Protein AF-A0A1Q8A1R7-F1 (afdb_monomer_lite)

Structure (mmCIF, N/CA/C/O backbone):
data_AF-A0A1Q8A1R7-F1
#
_entry.id   AF-A0A1Q8A1R7-F1
#
loop_
_atom_site.group_PDB
_atom_site.id
_atom_site.type_symbol
_atom_site.label_atom_id
_atom_site.label_alt_id
_atom_site.label_comp_id
_atom_site.label_asym_id
_atom_site.label_entity_id
_atom_site.label_seq_id
_atom_site.pdbx_PDB_ins_code
_atom_site.Cartn_x
_atom_site.Cartn_y
_atom_site.Cartn_z
_atom_site.occupancy
_atom_site.B_iso_or_equiv
_atom_site.auth_seq_id
_atom_site.auth_comp_id
_atom_site.auth_asym_id
_atom_site.auth_atom_id
_atom_site.pdbx_PDB_model_num
ATOM 1 N N . MET A 1 1 ? 6.680 2.925 -6.009 1.00 68.75 1 MET A N 1
ATOM 2 C CA . MET A 1 1 ? 6.616 2.326 -4.690 1.00 68.75 1 MET A CA 1
ATOM 3 C C . MET A 1 1 ? 8.047 2.289 -4.280 1.00 68.75 1 MET A C 1
ATOM 5 O O . MET A 1 1 ? 8.847 1.606 -4.910 1.00 68.75 1 MET A O 1
ATOM 9 N N . LYS A 1 2 ? 8.405 3.157 -3.356 1.00 67.00 2 LYS A N 1
ATOM 10 C CA . LYS A 1 2 ? 9.753 3.235 -2.836 1.00 67.00 2 LYS A CA 1
ATOM 11 C C . LYS A 1 2 ? 9.650 2.718 -1.419 1.00 67.00 2 LYS A C 1
ATOM 13 O O . LYS A 1 2 ? 9.570 3.545 -0.522 1.00 67.00 2 LYS A O 1
ATOM 18 N N . LEU A 1 3 ? 9.668 1.386 -1.256 1.00 69.06 3 LEU A N 1
ATOM 19 C CA . LEU A 1 3 ? 9.587 0.727 0.055 1.00 69.06 3 LEU A CA 1
ATOM 20 C C . LEU A 1 3 ? 10.548 1.420 1.021 1.00 69.06 3 LEU A C 1
ATOM 22 O O . LEU A 1 3 ? 11.764 1.238 0.960 1.00 69.06 3 LEU A O 1
ATOM 26 N N . SER A 1 4 ? 9.988 2.303 1.838 1.00 72.00 4 SER A N 1
ATOM 27 C CA . SER A 1 4 ? 10.713 3.266 2.655 1.00 72.00 4 SER A CA 1
ATOM 28 C C . SER A 1 4 ? 10.043 3.363 4.008 1.00 72.00 4 SER A C 1
ATOM 30 O O . SER A 1 4 ? 8.885 2.983 4.181 1.00 72.00 4 SER A O 1
ATOM 32 N N . ALA A 1 5 ? 10.776 3.910 4.975 1.00 67.38 5 ALA A N 1
ATOM 33 C CA . ALA A 1 5 ? 10.250 4.107 6.316 1.00 67.38 5 ALA A CA 1
ATOM 34 C C . ALA A 1 5 ? 8.922 4.889 6.297 1.00 67.38 5 ALA A C 1
ATOM 36 O O . ALA A 1 5 ? 8.006 4.535 7.026 1.00 67.38 5 ALA A O 1
ATOM 37 N N . GLN A 1 6 ? 8.790 5.892 5.422 1.00 66.69 6 GLN A N 1
ATOM 38 C CA . GLN A 1 6 ? 7.584 6.716 5.308 1.00 66.69 6 GLN A CA 1
ATOM 39 C C . GLN A 1 6 ? 6.345 5.911 4.883 1.00 66.69 6 GLN A C 1
ATOM 41 O O . GLN A 1 6 ? 5.259 6.126 5.416 1.00 66.69 6 GLN A O 1
ATOM 46 N N . GLU A 1 7 ? 6.502 4.963 3.959 1.00 74.12 7 GLU A N 1
ATOM 47 C CA . GLU A 1 7 ? 5.394 4.120 3.494 1.00 74.12 7 GLU A CA 1
ATOM 48 C C . GLU A 1 7 ? 4.923 3.152 4.590 1.00 74.12 7 GLU A C 1
ATOM 50 O O . GLU A 1 7 ? 3.721 2.968 4.787 1.00 74.12 7 GLU A O 1
ATOM 55 N N . GLU A 1 8 ? 5.867 2.594 5.350 1.00 74.88 8 GLU A N 1
ATOM 56 C CA . GLU A 1 8 ? 5.580 1.696 6.472 1.00 74.88 8 GLU A CA 1
ATOM 57 C C . GLU A 1 8 ? 4.919 2.430 7.650 1.00 74.88 8 GLU A C 1
ATOM 59 O O . GLU A 1 8 ? 3.970 1.918 8.249 1.00 74.88 8 GLU A O 1
ATOM 64 N N . TYR A 1 9 ? 5.373 3.650 7.970 1.00 66.38 9 TYR A N 1
ATOM 65 C CA . TYR A 1 9 ? 4.725 4.498 8.978 1.00 66.38 9 TYR A CA 1
ATOM 66 C C . TYR A 1 9 ? 3.273 4.805 8.590 1.00 66.38 9 TYR A C 1
ATOM 68 O O . TYR A 1 9 ? 2.360 4.501 9.366 1.00 66.38 9 TYR A O 1
ATOM 76 N N . GLY A 1 10 ? 3.048 5.243 7.344 1.00 72.88 10 GLY A N 1
ATOM 77 C CA . GLY A 1 10 ? 1.707 5.538 6.839 1.00 72.88 10 GLY A CA 1
ATOM 78 C C . GLY A 1 10 ? 0.761 4.335 6.918 1.00 72.88 10 GLY A C 1
ATOM 79 O O . GLY A 1 10 ? -0.398 4.481 7.319 1.00 72.88 10 GLY A O 1
ATOM 80 N N . LEU A 1 11 ? 1.245 3.127 6.608 1.00 79.81 11 LEU A N 1
ATOM 81 C CA . LEU A 1 11 ? 0.444 1.908 6.729 1.00 79.81 11 LEU A CA 1
ATOM 82 C C . LEU A 1 11 ? 0.106 1.589 8.193 1.00 79.81 11 LEU A C 1
ATOM 84 O O . LEU A 1 11 ? -1.058 1.349 8.517 1.00 79.81 11 LEU A O 1
ATOM 88 N N . ARG A 1 12 ? 1.087 1.642 9.102 1.00 74.56 12 ARG A N 1
ATOM 89 C CA . ARG A 1 12 ? 0.882 1.382 10.538 1.00 74.56 12 ARG A CA 1
ATOM 90 C C . ARG A 1 12 ? -0.120 2.340 11.174 1.00 74.56 12 ARG A C 1
ATOM 92 O O . ARG A 1 12 ? -0.911 1.916 12.016 1.00 74.56 12 ARG A O 1
ATOM 99 N N . CYS A 1 13 ? -0.129 3.604 10.770 1.00 66.81 13 CYS A N 1
ATOM 100 C CA . CYS A 1 13 ? -1.076 4.581 11.297 1.00 66.81 13 CYS A CA 1
ATOM 101 C C . CYS A 1 13 ? -2.487 4.390 10.750 1.00 66.81 13 CYS A C 1
ATOM 103 O O . CYS A 1 13 ? -3.452 4.473 11.512 1.00 66.81 13 CYS A O 1
ATOM 105 N N . LEU A 1 14 ? -2.628 3.998 9.484 1.00 76.56 14 LEU A N 1
ATOM 106 C CA . LEU A 1 14 ? -3.921 3.559 8.964 1.00 76.56 14 LEU A CA 1
ATOM 107 C C . LEU A 1 14 ? -4.449 2.331 9.708 1.00 76.56 14 LEU A C 1
ATOM 109 O O . LEU A 1 14 ? -5.633 2.292 10.041 1.00 76.56 14 LEU A O 1
ATOM 113 N N . LEU A 1 15 ? -3.579 1.381 10.059 1.00 78.00 15 LEU A N 1
ATOM 114 C CA . LEU A 1 15 ? -3.952 0.248 10.908 1.00 78.00 15 LEU A CA 1
ATOM 115 C C . LEU A 1 15 ? -4.308 0.691 12.324 1.00 78.00 15 LEU A C 1
ATOM 117 O O . LEU A 1 15 ? -5.280 0.186 12.873 1.00 78.00 15 LEU A O 1
ATOM 121 N N . ARG A 1 16 ? -3.595 1.659 12.910 1.00 70.62 16 ARG A N 1
ATOM 122 C CA . ARG A 1 16 ? -3.904 2.216 14.237 1.00 70.62 16 ARG A CA 1
ATOM 123 C C . ARG A 1 16 ? -5.303 2.826 14.268 1.00 70.62 16 ARG A C 1
ATOM 125 O O . ARG A 1 16 ? -6.053 2.535 15.193 1.00 70.62 16 ARG A O 1
ATOM 132 N N . VAL A 1 17 ? -5.657 3.632 13.265 1.00 71.31 17 VAL A N 1
ATOM 133 C CA . VAL A 1 17 ? -6.983 4.262 13.176 1.00 71.31 17 VAL A CA 1
ATOM 134 C C . VAL A 1 17 ? -8.065 3.231 12.857 1.00 71.31 17 VAL A C 1
ATOM 136 O O . VAL A 1 17 ? -9.133 3.267 13.458 1.00 71.31 17 VAL A O 1
ATOM 139 N N . ALA A 1 18 ? -7.781 2.274 11.972 1.00 72.44 18 ALA A N 1
ATOM 140 C CA . ALA A 1 18 ? -8.710 1.194 11.647 1.00 72.44 18 ALA A CA 1
ATOM 141 C C . ALA A 1 18 ? -8.934 0.219 12.822 1.00 72.44 18 ALA A C 1
ATOM 143 O O . ALA A 1 18 ? -10.023 -0.333 12.951 1.00 72.44 18 ALA A O 1
ATOM 144 N N . SER A 1 19 ? -7.929 0.037 13.689 1.00 66.62 19 SER A N 1
ATOM 145 C CA . SER A 1 19 ? -7.987 -0.786 14.910 1.00 66.62 19 SER A CA 1
ATOM 146 C C . SER A 1 19 ? -8.568 -0.050 16.116 1.00 66.62 19 SER A C 1
ATOM 148 O O . SER A 1 19 ? -8.743 -0.669 17.164 1.00 66.62 19 SER A O 1
ATOM 150 N N . ALA A 1 20 ? -8.769 1.269 16.036 1.00 59.00 20 ALA A N 1
ATOM 151 C CA . ALA A 1 20 ? -9.141 2.074 17.190 1.00 59.00 20 ALA A CA 1
ATOM 152 C C . ALA A 1 20 ? -10.591 1.799 17.610 1.00 59.00 20 ALA A C 1
ATOM 154 O O . ALA A 1 20 ? -11.528 2.524 17.274 1.00 59.00 20 ALA A O 1
ATOM 155 N N . GLU A 1 21 ? -10.767 0.774 18.436 1.00 52.38 21 GLU A N 1
ATOM 156 C CA . GLU A 1 21 ? -11.889 0.672 19.353 1.00 52.38 21 GLU A CA 1
ATOM 157 C C . GLU A 1 21 ? -11.757 1.793 20.403 1.00 52.38 21 GLU A C 1
ATOM 159 O O . GLU A 1 21 ? -11.057 1.664 21.399 1.00 52.38 21 GLU A O 1
ATOM 164 N N . ARG A 1 22 ? -12.384 2.947 20.130 1.00 50.50 22 ARG A N 1
ATOM 165 C CA . ARG A 1 22 ? -12.820 3.979 21.100 1.00 50.50 22 ARG A CA 1
ATOM 166 C C . ARG A 1 22 ? -11.990 4.141 22.397 1.00 50.50 22 ARG A C 1
ATOM 168 O O . ARG A 1 22 ? -12.503 3.864 23.482 1.00 50.50 22 ARG A O 1
ATOM 175 N N . SER A 1 23 ? -10.800 4.743 22.346 1.00 45.84 23 SER A N 1
ATOM 176 C CA . SER A 1 23 ? -10.243 5.343 23.579 1.00 45.84 23 SER A CA 1
ATOM 177 C C . SER A 1 23 ? -9.590 6.714 23.428 1.00 45.84 23 SER A C 1
ATOM 179 O O . SER A 1 23 ? -9.640 7.480 24.381 1.00 45.84 23 SER A O 1
ATOM 181 N N . GLU A 1 24 ? -9.089 7.102 22.252 1.00 59.34 24 GLU A N 1
ATOM 182 C CA . GLU A 1 24 ? -8.628 8.476 22.001 1.00 59.34 24 GLU A CA 1
ATOM 183 C C . GLU A 1 24 ? -8.989 8.896 20.575 1.00 59.34 24 GLU A C 1
ATOM 185 O O . GLU A 1 24 ? -8.592 8.262 19.597 1.00 59.34 24 GLU A O 1
ATOM 190 N N . SER A 1 25 ? -9.789 9.954 20.442 1.00 61.62 25 SER A N 1
ATOM 191 C CA . SER A 1 25 ? -10.082 10.557 19.145 1.00 61.62 25 SER A CA 1
ATOM 192 C C . SER A 1 25 ? -8.856 11.334 18.671 1.00 61.62 25 SER A C 1
ATOM 194 O O . SER A 1 25 ? -8.557 12.399 19.209 1.00 61.62 25 SER A O 1
ATOM 196 N N . VAL A 1 26 ? -8.159 10.828 17.658 1.00 73.50 26 VAL A N 1
ATOM 197 C CA . VAL A 1 26 ? -7.099 11.580 16.975 1.00 73.50 26 VAL A CA 1
ATOM 198 C C . VAL A 1 26 ? -7.726 12.369 15.824 1.00 73.50 26 VAL A C 1
ATOM 200 O O . VAL A 1 26 ? -8.601 11.866 15.117 1.00 73.50 26 VAL A O 1
ATOM 203 N N . THR A 1 27 ? -7.322 13.626 15.644 1.00 84.00 27 THR A N 1
ATOM 204 C CA . THR A 1 27 ? -7.862 14.483 14.581 1.00 84.00 27 THR A CA 1
ATOM 205 C C . THR A 1 27 ? -7.181 14.194 13.239 1.00 84.00 27 THR A C 1
ATOM 207 O O . THR A 1 27 ? -6.008 13.826 13.191 1.00 84.00 27 THR A O 1
ATOM 210 N N . ILE A 1 28 ? -7.899 14.401 12.127 1.00 81.88 28 ILE A N 1
ATOM 211 C CA . ILE A 1 28 ? -7.344 14.266 10.765 1.00 81.88 28 ILE A CA 1
ATOM 212 C C . ILE A 1 28 ? -6.050 15.090 10.588 1.00 81.88 28 ILE A C 1
ATOM 214 O O . ILE A 1 28 ? -5.098 14.538 10.040 1.00 81.88 28 ILE A O 1
ATOM 218 N N . PRO A 1 29 ? -5.956 16.359 11.051 1.00 84.81 29 PRO A N 1
ATOM 219 C CA . PRO A 1 29 ? -4.717 17.129 10.953 1.00 84.81 29 PRO A CA 1
ATOM 220 C C . PRO A 1 29 ? -3.550 16.523 11.734 1.00 84.81 29 PRO A C 1
ATOM 222 O O . PRO A 1 29 ? -2.450 16.471 11.198 1.00 84.81 29 PRO A O 1
ATOM 225 N N . ALA A 1 30 ? -3.787 16.019 12.949 1.00 83.06 30 ALA A N 1
ATOM 226 C CA . ALA A 1 30 ? -2.732 15.404 13.755 1.00 83.06 30 ALA A CA 1
ATOM 227 C C . ALA A 1 30 ? -2.173 14.135 13.090 1.00 83.06 30 ALA A C 1
ATOM 229 O O . ALA A 1 30 ? -0.967 13.911 13.097 1.00 83.06 30 ALA A O 1
ATOM 230 N N . ILE A 1 31 ? -3.040 13.335 12.461 1.00 78.25 31 ILE A N 1
ATOM 231 C CA . ILE A 1 31 ? -2.624 12.162 11.677 1.00 78.25 31 ILE A CA 1
ATOM 232 C C . ILE A 1 31 ? -1.861 12.606 10.423 1.00 78.25 31 ILE A C 1
ATOM 234 O O . ILE A 1 31 ? -0.813 12.061 10.110 1.00 78.25 31 ILE A O 1
ATOM 238 N N . ALA A 1 32 ? -2.361 13.608 9.700 1.00 81.62 32 ALA A N 1
ATOM 239 C CA . ALA A 1 32 ? -1.702 14.114 8.498 1.00 81.62 32 ALA A CA 1
ATOM 240 C C . ALA A 1 32 ? -0.279 14.626 8.782 1.00 81.62 32 ALA A C 1
ATOM 242 O O . ALA A 1 32 ? 0.643 14.315 8.030 1.00 81.62 32 ALA A O 1
ATOM 243 N N . GLU A 1 33 ? -0.100 15.354 9.885 1.00 81.88 33 GLU A N 1
ATOM 244 C CA . GLU A 1 33 ? 1.200 15.849 10.339 1.00 81.88 33 GLU A CA 1
ATOM 245 C C . GLU A 1 33 ? 2.145 14.713 10.745 1.00 81.88 33 GLU A C 1
ATOM 247 O O . GLU A 1 33 ? 3.273 14.668 10.254 1.00 81.88 33 GLU A O 1
ATOM 252 N N . ALA A 1 34 ? 1.683 13.773 11.578 1.00 74.19 34 ALA A N 1
ATOM 253 C CA . ALA A 1 34 ? 2.493 12.641 12.031 1.00 74.19 34 ALA A CA 1
ATOM 254 C C . ALA A 1 34 ? 3.002 11.771 10.867 1.00 74.19 34 ALA A C 1
ATOM 256 O O . ALA A 1 34 ? 4.128 11.277 10.910 1.00 74.19 34 ALA A O 1
ATOM 257 N N . GLU A 1 35 ? 2.200 11.644 9.805 1.00 69.56 35 GLU A N 1
ATOM 258 C CA . GLU A 1 35 ? 2.477 10.736 8.689 1.00 69.56 35 GLU A CA 1
ATOM 259 C C . GLU A 1 35 ? 3.078 11.416 7.450 1.00 69.56 35 GLU A C 1
ATOM 261 O O . GLU A 1 35 ? 3.370 10.753 6.451 1.00 69.56 35 GLU A O 1
ATOM 266 N N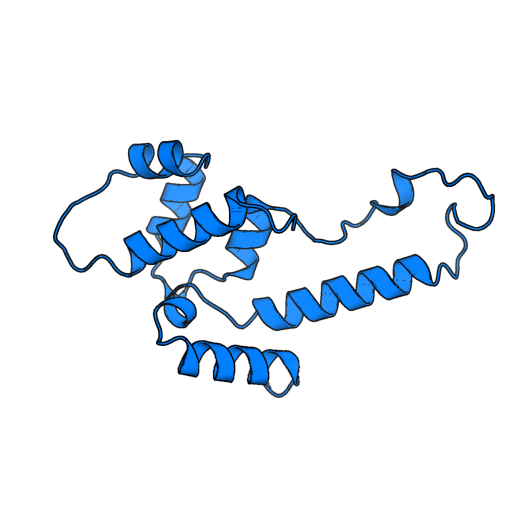 . GLY A 1 36 ? 3.243 12.742 7.467 1.00 73.12 36 GLY A N 1
ATOM 267 C CA . GLY A 1 36 ? 3.679 13.490 6.285 1.00 73.12 36 GLY A CA 1
ATOM 268 C C . GLY A 1 36 ? 2.706 13.351 5.107 1.00 73.12 36 GLY A C 1
ATOM 269 O O . GLY A 1 36 ? 3.127 13.306 3.949 1.00 73.12 36 GLY A O 1
ATOM 270 N N . LEU A 1 37 ? 1.406 13.250 5.401 1.00 75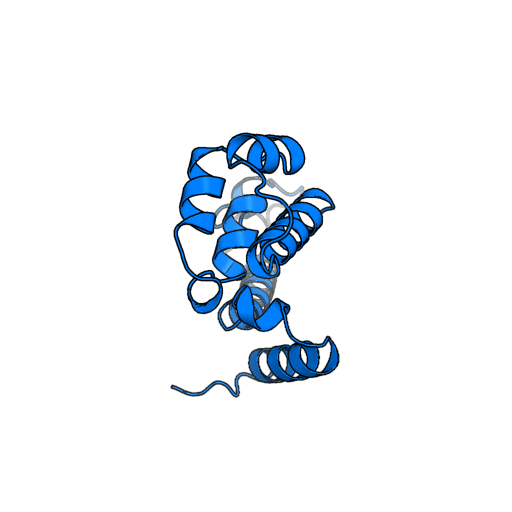.94 37 LEU A N 1
ATOM 271 C CA . LEU A 1 37 ? 0.330 13.123 4.419 1.00 75.94 37 LEU A CA 1
ATOM 272 C C . LEU A 1 37 ? -0.453 14.416 4.295 1.00 75.94 37 LEU A C 1
ATOM 274 O O . LEU A 1 37 ? -0.509 15.242 5.202 1.00 75.94 37 LEU A O 1
ATOM 278 N N . SER A 1 38 ? -1.132 14.585 3.164 1.00 82.62 38 SER A N 1
ATOM 279 C CA . SER A 1 38 ? -2.059 15.698 3.033 1.00 82.62 38 SER A CA 1
ATOM 280 C C . SER A 1 38 ? -3.324 15.430 3.857 1.00 82.62 38 SER A C 1
ATOM 282 O O . SER A 1 38 ? -3.910 14.345 3.815 1.00 82.62 38 SER A O 1
ATOM 284 N N . ILE A 1 39 ? -3.790 16.456 4.569 1.00 84.69 39 ILE A N 1
ATOM 285 C CA . ILE A 1 39 ? -5.086 16.474 5.263 1.00 84.69 39 ILE A CA 1
ATOM 286 C C . ILE A 1 39 ? -6.236 15.930 4.387 1.00 84.69 39 ILE A C 1
ATOM 288 O O . ILE A 1 39 ? -6.970 15.062 4.866 1.00 84.69 39 ILE A O 1
ATOM 292 N N . PRO A 1 40 ? -6.416 16.360 3.117 1.00 84.31 40 PRO A N 1
ATOM 293 C CA . PRO A 1 40 ? -7.489 15.827 2.276 1.00 84.31 40 PRO A CA 1
ATOM 294 C C . PRO A 1 40 ? -7.352 14.326 1.998 1.00 84.31 40 PRO A C 1
ATOM 296 O O . PRO A 1 40 ? -8.366 13.636 1.897 1.00 84.31 40 PRO A O 1
ATOM 299 N N . TYR A 1 41 ? -6.130 13.796 1.909 1.00 78.81 41 TYR A N 1
ATOM 300 C CA . TYR A 1 41 ? -5.925 12.368 1.692 1.00 78.81 41 TYR A CA 1
ATOM 301 C C . TYR A 1 41 ? -6.259 11.540 2.932 1.00 78.81 41 TYR A C 1
ATOM 303 O O . TYR A 1 41 ? -7.004 10.566 2.831 1.00 78.81 41 TYR A O 1
ATOM 311 N N . VAL A 1 42 ? -5.796 11.971 4.109 1.00 79.06 42 VAL A N 1
ATOM 312 C CA . VAL A 1 42 ? -6.172 11.337 5.382 1.00 79.06 42 VAL A CA 1
ATOM 313 C C . VAL A 1 42 ? -7.689 11.381 5.566 1.00 79.06 42 VAL A C 1
ATOM 315 O O . VAL A 1 42 ? -8.295 10.359 5.865 1.00 79.06 42 VAL A O 1
ATOM 318 N N . GLY A 1 43 ? -8.337 12.517 5.289 1.00 81.62 43 GLY A N 1
ATOM 319 C CA . GLY A 1 43 ? -9.798 12.623 5.330 1.00 81.62 43 GLY A CA 1
ATOM 320 C C . GLY A 1 43 ? -10.500 11.647 4.379 1.00 81.62 43 GLY A C 1
ATOM 321 O O . GLY A 1 43 ? -11.443 10.967 4.780 1.00 81.62 43 GLY A O 1
ATOM 322 N N . LYS A 1 44 ? -10.009 11.507 3.140 1.00 79.56 44 LYS A N 1
ATOM 323 C CA . LYS A 1 44 ? -10.533 10.531 2.171 1.00 79.56 44 LYS A CA 1
ATOM 324 C C . LYS A 1 44 ? -10.381 9.094 2.677 1.00 79.56 44 LYS A C 1
ATOM 326 O O . LYS A 1 44 ? -11.333 8.321 2.570 1.00 79.56 44 LYS A O 1
ATOM 331 N N . LEU A 1 45 ? -9.222 8.728 3.223 1.00 76.25 45 LEU A N 1
ATOM 332 C CA . LEU A 1 45 ? -8.988 7.384 3.754 1.00 76.25 45 LEU A CA 1
ATOM 333 C C . LEU A 1 45 ? -9.885 7.096 4.959 1.00 76.25 45 LEU A C 1
ATOM 335 O O . LEU A 1 45 ? -10.583 6.090 4.961 1.00 76.25 45 LEU A O 1
ATOM 339 N N . LEU A 1 46 ? -9.951 8.010 5.927 1.00 77.50 46 LEU A N 1
ATOM 340 C CA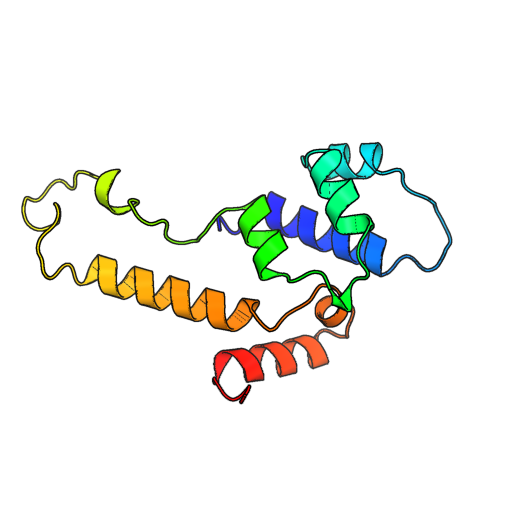 . LEU A 1 46 ? -10.746 7.825 7.145 1.00 77.50 46 LEU A CA 1
ATOM 341 C C . LEU A 1 46 ? -12.262 7.921 6.918 1.00 77.50 46 LEU A C 1
ATOM 343 O O . LEU A 1 46 ? -13.038 7.486 7.763 1.00 77.50 46 LEU A O 1
ATOM 347 N N . SER A 1 47 ? -12.702 8.453 5.774 1.00 82.38 47 SER A N 1
ATOM 348 C CA . SER A 1 47 ?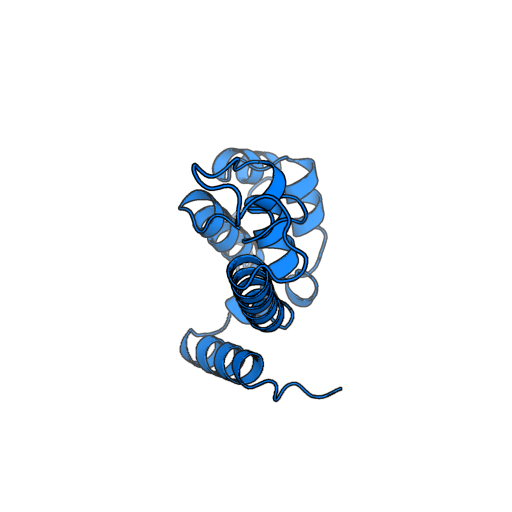 -14.121 8.479 5.386 1.00 82.38 47 SER A CA 1
ATOM 349 C C . SER A 1 47 ? -14.658 7.134 4.879 1.00 82.38 47 SER A C 1
ATOM 351 O O . SER A 1 47 ? -15.865 6.990 4.676 1.00 82.38 47 SER A O 1
ATOM 353 N N . ARG A 1 48 ? -13.781 6.147 4.649 1.00 83.75 48 ARG A N 1
ATOM 354 C CA . ARG A 1 48 ? -14.131 4.819 4.127 1.00 83.75 48 ARG A CA 1
ATOM 355 C C . ARG A 1 48 ? -13.907 3.754 5.205 1.00 83.75 48 ARG A C 1
ATOM 357 O O . ARG A 1 48 ? -12.962 3.861 5.979 1.00 83.75 48 ARG A O 1
ATOM 364 N N . PRO A 1 49 ? -14.733 2.698 5.248 1.00 85.06 49 PRO A N 1
ATOM 365 C CA . PRO A 1 49 ? -14.482 1.578 6.148 1.00 85.06 49 PRO A CA 1
ATOM 366 C C . PRO A 1 49 ? -13.228 0.786 5.702 1.00 85.06 49 PRO A C 1
ATOM 368 O O . PRO A 1 49 ? -12.958 0.732 4.494 1.00 85.06 49 PRO A O 1
ATOM 371 N N . PRO A 1 50 ? -12.465 0.157 6.623 1.00 85.94 50 PRO A N 1
ATOM 372 C CA . PRO A 1 50 ? -11.199 -0.526 6.314 1.00 85.94 50 PRO A CA 1
ATOM 373 C C . PRO A 1 50 ? -11.291 -1.618 5.234 1.00 85.94 50 PRO A C 1
ATOM 375 O O . PRO A 1 50 ? -10.342 -1.817 4.479 1.00 85.94 50 PRO A O 1
ATOM 378 N N . GLU A 1 51 ? -12.446 -2.277 5.095 1.00 89.06 51 GLU A N 1
ATOM 379 C CA . GLU A 1 51 ? -12.771 -3.253 4.038 1.00 89.06 51 GLU A CA 1
ATOM 380 C C . GLU A 1 51 ? -12.731 -2.654 2.626 1.00 89.06 51 GLU A C 1
ATOM 382 O O . GLU A 1 51 ? -12.689 -3.374 1.631 1.00 89.06 51 GLU A O 1
ATOM 387 N N . LYS A 1 52 ? -12.880 -1.332 2.515 1.00 88.56 52 LYS A N 1
ATOM 388 C CA . LYS A 1 52 ? -12.981 -0.621 1.239 1.00 88.56 52 LYS A CA 1
ATOM 389 C C . LYS A 1 52 ? -11.695 0.096 0.874 1.00 88.56 52 LYS A C 1
ATOM 391 O O . LYS A 1 52 ? -11.681 0.742 -0.169 1.00 88.56 52 LYS A O 1
ATOM 396 N N . ILE A 1 53 ? -10.651 0.018 1.693 1.00 89.44 53 ILE A N 1
ATOM 397 C CA . ILE A 1 53 ? -9.386 0.717 1.469 1.00 89.44 53 ILE A CA 1
ATOM 398 C C . ILE A 1 53 ? -8.345 -0.318 1.055 1.00 89.44 53 ILE A C 1
ATOM 400 O O . ILE A 1 53 ? -7.908 -1.120 1.876 1.00 89.44 53 ILE A O 1
ATOM 404 N N . GLY A 1 54 ? -7.981 -0.319 -0.228 1.00 90.69 54 GLY A N 1
ATOM 405 C CA . GLY A 1 54 ? -6.984 -1.240 -0.773 1.00 90.69 54 GLY A CA 1
ATOM 406 C C . GLY A 1 54 ? -5.562 -0.812 -0.418 1.00 90.69 54 GLY A C 1
ATOM 407 O O . GLY A 1 54 ? -5.219 0.364 -0.539 1.00 90.69 54 GLY A O 1
ATOM 408 N N . VAL A 1 55 ? -4.712 -1.765 -0.041 1.00 89.50 55 VAL A N 1
ATOM 409 C CA . VAL A 1 55 ? -3.298 -1.506 0.278 1.00 89.50 55 VAL A CA 1
ATOM 410 C C . VAL A 1 55 ? -2.543 -1.005 -0.954 1.00 89.50 55 VAL A C 1
ATOM 412 O O . VAL A 1 55 ? -1.722 -0.100 -0.838 1.00 89.50 55 VAL A O 1
ATOM 415 N N . ALA A 1 56 ? -2.885 -1.500 -2.149 1.00 88.81 56 ALA A N 1
ATOM 416 C CA . ALA A 1 56 ? -2.348 -0.982 -3.408 1.00 88.81 56 ALA A CA 1
ATOM 417 C C . ALA A 1 56 ? -2.631 0.523 -3.607 1.00 88.81 56 ALA A C 1
ATOM 419 O O . ALA A 1 56 ? -1.739 1.255 -4.025 1.00 88.81 56 ALA A O 1
ATOM 420 N N . GLU A 1 57 ? -3.844 0.999 -3.279 1.00 86.12 57 GLU A N 1
ATOM 421 C CA . GLU A 1 57 ? -4.205 2.429 -3.360 1.00 86.12 57 GLU A CA 1
ATOM 422 C C . GLU A 1 57 ? -3.335 3.249 -2.403 1.00 86.12 57 GLU A C 1
ATOM 424 O O . GLU A 1 57 ? -2.786 4.281 -2.790 1.00 86.12 57 GLU A O 1
ATOM 429 N N . VAL A 1 58 ? -3.178 2.759 -1.170 1.00 85.81 58 VAL A N 1
ATOM 430 C CA . VAL A 1 58 ? -2.375 3.416 -0.137 1.00 85.81 58 VAL A CA 1
ATOM 431 C C . VAL A 1 58 ? -0.916 3.518 -0.571 1.00 85.81 58 VAL A C 1
ATOM 433 O O . VAL A 1 58 ? -0.383 4.622 -0.634 1.00 85.81 58 VAL A O 1
ATOM 436 N N . LEU A 1 59 ? -0.283 2.402 -0.932 1.00 85.31 59 LEU A N 1
ATOM 437 C CA . LEU A 1 59 ? 1.132 2.377 -1.309 1.00 85.31 59 LEU A CA 1
ATOM 438 C C . LEU A 1 59 ? 1.410 3.149 -2.604 1.00 85.31 59 LEU A C 1
ATOM 440 O O . LEU A 1 59 ? 2.437 3.816 -2.705 1.00 85.31 59 LEU A O 1
ATOM 444 N N . ALA A 1 60 ? 0.490 3.127 -3.573 1.00 83.62 60 ALA A N 1
ATOM 445 C CA . ALA A 1 60 ? 0.621 3.932 -4.785 1.00 83.62 60 ALA A CA 1
ATOM 446 C C . ALA A 1 60 ? 0.548 5.436 -4.489 1.00 83.62 60 ALA A C 1
ATOM 448 O O . ALA A 1 60 ? 1.277 6.212 -5.103 1.00 83.62 60 ALA A O 1
ATOM 449 N N . PHE A 1 61 ? -0.293 5.861 -3.543 1.00 81.81 61 PHE A N 1
ATOM 450 C CA . PHE A 1 61 ? -0.350 7.263 -3.137 1.00 81.81 61 PHE A CA 1
ATOM 451 C C . PHE A 1 61 ? 0.891 7.693 -2.349 1.00 81.81 61 PHE A C 1
ATOM 453 O O . PHE A 1 61 ? 1.418 8.775 -2.589 1.00 81.81 61 PHE A O 1
ATOM 460 N N . LEU A 1 62 ? 1.354 6.855 -1.415 1.00 78.94 62 LEU A N 1
ATOM 461 C CA . LEU A 1 62 ? 2.528 7.147 -0.587 1.00 78.94 62 LEU A CA 1
ATOM 462 C C . LEU A 1 62 ? 3.826 7.135 -1.407 1.00 78.94 62 LEU A C 1
ATOM 464 O O . LEU A 1 62 ? 4.723 7.936 -1.160 1.00 78.94 62 LEU A O 1
ATOM 468 N N . GLY A 1 63 ? 3.913 6.228 -2.381 1.00 76.31 63 GLY A N 1
ATOM 469 C CA . GLY A 1 63 ? 5.175 5.812 -2.984 1.00 76.31 63 GLY A CA 1
ATOM 470 C C . GLY A 1 63 ? 5.239 5.752 -4.504 1.00 76.31 63 GLY A C 1
ATOM 471 O O . GLY A 1 63 ? 6.303 5.440 -5.050 1.00 76.31 63 GLY A O 1
ATOM 472 N N . GLY A 1 64 ? 4.124 5.952 -5.211 1.00 82.06 64 GLY A N 1
ATOM 473 C CA . GLY A 1 64 ? 3.993 5.686 -6.653 1.00 82.06 64 GLY A CA 1
ATOM 474 C C . GLY A 1 64 ? 4.092 4.193 -7.006 1.00 82.06 64 GLY A C 1
ATOM 475 O O . GLY A 1 64 ? 3.995 3.328 -6.134 1.00 82.06 64 GLY A O 1
ATOM 476 N N . ARG A 1 65 ? 4.395 3.842 -8.265 1.00 79.44 65 ARG A N 1
ATOM 477 C CA . ARG A 1 65 ? 4.678 2.452 -8.714 1.00 79.44 65 ARG A CA 1
ATOM 478 C C . ARG A 1 65 ? 6.168 2.113 -8.667 1.00 79.44 65 ARG A C 1
ATOM 480 O O . ARG A 1 65 ? 6.999 3.015 -8.671 1.00 79.44 65 ARG A O 1
ATOM 487 N N . LEU A 1 66 ? 6.532 0.841 -8.467 1.00 79.69 66 LEU A N 1
ATOM 488 C CA . LEU A 1 66 ? 7.950 0.415 -8.485 1.00 79.69 66 LEU A CA 1
ATOM 489 C C . LEU A 1 66 ? 8.596 0.766 -9.825 1.00 79.69 66 LEU A C 1
ATOM 491 O O . LEU A 1 66 ? 9.754 1.164 -9.869 1.00 79.69 66 LEU A O 1
ATOM 495 N N . PHE A 1 67 ? 7.824 0.627 -10.899 1.00 79.69 67 PHE A N 1
ATOM 496 C CA . PHE A 1 67 ? 8.226 0.947 -12.251 1.00 79.69 67 PHE A CA 1
ATOM 497 C C . PHE A 1 67 ? 7.135 1.774 -12.939 1.00 79.69 67 PHE A C 1
ATOM 499 O O . PHE A 1 67 ? 6.034 1.286 -13.201 1.00 79.69 67 PHE A O 1
ATOM 506 N N . GLU A 1 68 ? 7.443 3.038 -13.225 1.00 73.88 68 GLU A N 1
ATOM 507 C CA . GLU A 1 68 ? 6.537 3.961 -13.911 1.00 73.88 68 GLU A CA 1
ATOM 508 C C . GLU A 1 68 ? 6.667 3.848 -15.443 1.00 73.88 68 GLU A C 1
ATOM 510 O O . GLU A 1 68 ? 7.770 3.638 -15.967 1.00 73.88 68 GLU A O 1
ATOM 515 N N . PRO A 1 69 ? 5.568 4.014 -16.204 1.00 67.75 69 PRO A N 1
ATOM 516 C CA . PRO A 1 69 ? 5.641 4.241 -17.642 1.00 67.75 69 PRO A CA 1
ATOM 517 C C . PRO A 1 69 ? 6.491 5.489 -17.903 1.00 67.75 69 PRO A C 1
ATOM 519 O O . PRO A 1 69 ? 6.139 6.574 -17.457 1.00 67.75 69 PRO A O 1
ATOM 522 N N . GLY A 1 70 ? 7.618 5.321 -18.592 1.00 69.12 70 GLY A N 1
ATOM 523 C CA . GLY A 1 70 ? 8.576 6.399 -18.852 1.00 69.12 70 GLY A CA 1
ATOM 524 C C . GLY A 1 70 ? 9.808 6.401 -17.945 1.00 69.12 70 GLY A C 1
ATOM 525 O O . GLY A 1 70 ? 10.735 7.154 -18.204 1.00 69.12 70 GLY A O 1
ATOM 526 N N . PHE A 1 71 ? 9.911 5.495 -16.963 1.00 73.69 71 PHE A N 1
ATOM 527 C CA . PHE A 1 71 ? 11.142 5.336 -16.170 1.00 73.69 71 PHE A CA 1
ATOM 528 C C . PHE A 1 71 ? 12.375 5.106 -17.059 1.00 73.69 71 PHE A C 1
ATOM 530 O O . PHE A 1 71 ? 13.445 5.641 -16.804 1.00 73.69 71 PHE A O 1
ATOM 537 N N . CYS A 1 72 ? 12.232 4.333 -18.143 1.00 68.94 72 CYS A N 1
ATOM 538 C CA . CYS A 1 72 ? 13.317 4.133 -19.108 1.00 68.94 72 CYS A CA 1
ATOM 539 C C . CYS A 1 72 ? 13.748 5.422 -19.827 1.00 68.94 72 CYS A C 1
ATOM 541 O O . CYS A 1 72 ? 14.871 5.466 -20.316 1.00 68.94 72 CYS A O 1
ATOM 543 N N . ASP A 1 73 ? 12.882 6.431 -19.895 1.00 67.19 73 ASP A N 1
ATOM 544 C CA . ASP A 1 73 ? 13.134 7.681 -20.612 1.00 67.19 73 ASP A CA 1
ATOM 545 C C . ASP A 1 73 ? 13.994 8.640 -19.765 1.00 67.19 73 ASP A C 1
ATOM 547 O O . ASP A 1 73 ? 14.643 9.538 -20.298 1.00 67.19 73 ASP A O 1
ATOM 551 N N . GLU A 1 74 ? 14.049 8.423 -18.445 1.00 66.81 74 GLU A N 1
ATOM 552 C CA . GLU A 1 74 ? 14.833 9.224 -17.495 1.00 66.81 74 GLU A CA 1
ATOM 553 C C . GLU A 1 74 ? 16.312 8.801 -17.425 1.00 66.81 74 GLU A C 1
ATOM 555 O O . GLU A 1 74 ? 17.158 9.575 -16.974 1.00 66.81 74 GLU A O 1
ATOM 560 N N . PHE A 1 75 ? 16.656 7.598 -17.905 1.00 63.06 75 PHE A N 1
ATOM 561 C CA . PHE A 1 75 ? 18.017 7.059 -17.849 1.00 63.06 75 PHE A CA 1
ATOM 562 C C . PHE A 1 75 ? 18.589 6.836 -19.250 1.00 63.06 75 PHE A C 1
ATOM 564 O O . PHE A 1 75 ? 18.490 5.758 -19.839 1.00 63.06 75 PHE A O 1
ATOM 571 N N . VAL A 1 76 ? 19.278 7.857 -19.758 1.00 53.34 76 VAL A N 1
ATOM 572 C CA . VAL A 1 76 ? 20.197 7.748 -20.898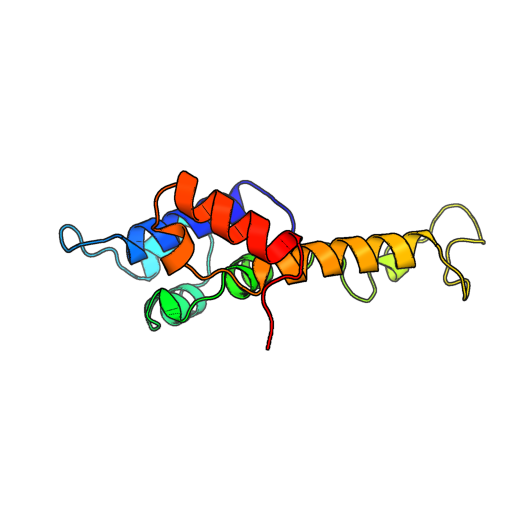 1.00 53.34 76 VAL A CA 1
ATOM 573 C C . VAL A 1 76 ? 21.410 6.916 -20.476 1.00 53.34 76 VAL A C 1
ATOM 575 O O . VAL A 1 76 ? 22.408 7.431 -19.979 1.00 53.34 76 VAL A O 1
ATOM 578 N N . GLY A 1 77 ? 21.298 5.593 -20.590 1.00 55.66 77 GLY A N 1
ATOM 579 C CA . GLY A 1 77 ? 22.415 4.683 -20.344 1.00 55.66 77 GLY A CA 1
ATOM 580 C C . GLY A 1 77 ? 23.652 5.040 -21.182 1.00 55.66 77 GLY A C 1
ATOM 581 O O . GLY A 1 77 ? 23.552 5.656 -22.240 1.00 55.66 77 GLY A O 1
ATOM 582 N N . LEU A 1 78 ? 24.831 4.609 -20.724 1.00 55.41 78 LEU A N 1
ATOM 583 C CA . LEU A 1 78 ? 26.110 4.815 -21.424 1.00 55.41 78 LEU A CA 1
ATOM 584 C C . LEU A 1 78 ? 26.208 4.065 -22.772 1.00 55.41 78 LEU A C 1
ATOM 586 O O . LEU A 1 78 ? 27.102 4.352 -23.564 1.00 55.41 78 LEU A O 1
ATOM 590 N N . GLU A 1 79 ? 25.295 3.127 -23.062 1.00 53.44 79 GLU A N 1
ATOM 591 C CA . GLU A 1 79 ? 25.276 2.340 -24.301 1.00 53.44 79 GLU A CA 1
ATOM 592 C C . GLU A 1 79 ? 24.013 2.549 -25.153 1.00 53.44 79 GLU A C 1
ATOM 594 O O . GLU A 1 79 ? 22.881 2.548 -24.666 1.00 53.44 79 GLU A O 1
ATOM 599 N N . ARG A 1 80 ? 24.223 2.600 -26.478 1.00 51.38 80 ARG A N 1
ATOM 600 C CA . ARG A 1 80 ? 23.211 2.828 -27.533 1.00 51.38 80 ARG A CA 1
ATOM 601 C C . ARG A 1 80 ? 22.130 1.740 -27.664 1.00 51.38 80 ARG A C 1
ATOM 603 O O . ARG A 1 80 ? 21.190 1.919 -28.430 1.00 51.38 80 ARG A O 1
ATOM 610 N N . ILE A 1 81 ? 22.262 0.609 -26.967 1.00 52.66 81 ILE A N 1
ATOM 611 C CA . ILE A 1 81 ? 21.339 -0.540 -27.073 1.00 52.66 81 ILE A CA 1
ATOM 612 C C . ILE A 1 81 ? 20.150 -0.398 -26.102 1.00 52.66 81 ILE A C 1
ATOM 614 O O . ILE A 1 81 ? 19.081 -0.975 -26.326 1.00 52.66 81 ILE A O 1
ATOM 618 N N . CYS A 1 82 ? 20.301 0.414 -25.050 1.00 58.69 82 CYS A N 1
ATOM 619 C CA . CYS A 1 82 ? 19.279 0.582 -24.015 1.00 58.69 82 CYS A CA 1
ATOM 620 C C . CYS A 1 82 ? 18.264 1.705 -24.318 1.00 58.69 82 CYS A C 1
ATOM 622 O O . CYS A 1 82 ? 17.179 1.729 -23.742 1.00 58.69 82 CYS A O 1
ATOM 624 N N . THR A 1 83 ? 18.546 2.609 -25.260 1.00 53.94 83 THR A N 1
ATOM 625 C CA . THR A 1 83 ? 17.726 3.811 -25.515 1.00 53.94 83 THR A CA 1
ATOM 626 C C . THR A 1 83 ? 16.543 3.552 -26.445 1.00 53.94 83 THR A C 1
ATOM 628 O O . THR A 1 83 ? 16.396 4.205 -27.470 1.00 53.94 83 THR A O 1
ATOM 631 N N . HIS A 1 84 ? 15.670 2.616 -26.066 1.00 59.25 84 HIS A N 1
ATOM 632 C CA . HIS A 1 84 ? 14.393 2.331 -26.745 1.00 59.25 84 HIS A CA 1
ATOM 633 C C . HIS A 1 84 ? 14.466 1.366 -27.932 1.00 59.25 84 HIS A C 1
ATOM 635 O O . HIS A 1 84 ? 13.666 1.457 -28.863 1.00 59.25 84 HIS A O 1
ATOM 641 N N . SER A 1 85 ? 15.357 0.376 -27.865 1.00 57.75 85 SER A N 1
ATOM 642 C CA . SER A 1 85 ? 15.214 -0.800 -28.723 1.00 57.75 85 SER A CA 1
ATOM 643 C C . SER A 1 85 ? 13.839 -1.453 -28.508 1.00 57.75 85 SER A C 1
ATOM 645 O O . SER A 1 85 ? 13.273 -1.438 -27.405 1.00 57.75 85 SER A O 1
ATOM 647 N N . ILE A 1 86 ? 13.287 -1.988 -29.599 1.00 61.31 86 ILE A N 1
ATOM 648 C CA . ILE A 1 86 ? 11.976 -2.652 -29.636 1.00 61.31 86 ILE A CA 1
ATOM 649 C C . ILE A 1 86 ? 11.949 -3.824 -28.628 1.00 61.31 86 ILE A C 1
ATOM 651 O O . ILE A 1 86 ? 10.927 -4.051 -27.985 1.00 61.31 86 ILE A O 1
ATOM 655 N N . ASP A 1 87 ? 13.115 -4.434 -28.368 1.00 66.56 87 ASP A N 1
ATOM 656 C CA . ASP A 1 87 ? 13.295 -5.635 -27.544 1.00 66.56 87 ASP A CA 1
ATOM 657 C C . ASP A 1 87 ? 14.149 -5.404 -26.277 1.00 66.56 87 ASP A C 1
ATOM 659 O O . ASP A 1 87 ? 15.104 -6.128 -25.991 1.00 66.56 87 ASP A O 1
ATOM 663 N N . CYS A 1 88 ? 13.821 -4.390 -25.468 1.00 76.94 88 CYS A N 1
ATOM 664 C CA . CYS A 1 88 ? 14.477 -4.203 -24.167 1.00 76.94 88 CYS A CA 1
ATOM 665 C C . CYS A 1 88 ? 14.025 -5.276 -23.149 1.00 76.94 88 CYS A C 1
ATOM 667 O O . CYS A 1 88 ? 12.944 -5.188 -22.550 1.00 76.94 88 CYS A O 1
ATOM 669 N N . SER A 1 89 ? 14.878 -6.275 -22.906 1.00 81.19 89 SER A N 1
ATOM 670 C CA . SER A 1 89 ? 14.639 -7.345 -21.921 1.00 81.19 89 SER A CA 1
ATOM 671 C C . SER A 1 89 ? 14.499 -6.814 -20.489 1.00 81.19 89 SER A C 1
ATOM 673 O O . SER A 1 89 ? 13.643 -7.281 -19.740 1.00 81.19 89 SER A O 1
ATOM 675 N N . VAL A 1 90 ? 15.260 -5.774 -20.131 1.00 81.25 90 VAL A N 1
ATOM 676 C CA . VAL A 1 90 ? 15.209 -5.126 -18.808 1.00 81.25 90 VAL A CA 1
ATOM 677 C C . VAL A 1 90 ? 13.844 -4.481 -18.555 1.00 81.25 90 VAL A C 1
ATOM 679 O O . VAL A 1 90 ? 13.259 -4.671 -17.491 1.00 81.25 90 VAL A O 1
ATOM 682 N N . ARG A 1 91 ? 13.276 -3.781 -19.548 1.00 82.25 91 ARG A N 1
ATOM 683 C CA . ARG A 1 91 ? 11.919 -3.215 -19.458 1.00 82.25 91 ARG A CA 1
ATOM 684 C C . ARG A 1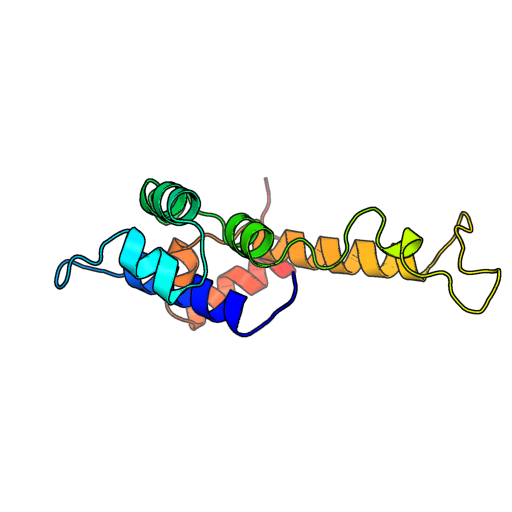 91 ? 10.871 -4.310 -19.265 1.00 82.25 91 ARG A C 1
ATOM 686 O O . ARG A 1 91 ? 9.942 -4.141 -18.480 1.00 82.25 91 ARG A O 1
ATOM 693 N N . SER A 1 92 ? 11.017 -5.427 -19.975 1.00 83.12 92 SER A N 1
ATOM 694 C CA . SER A 1 92 ? 10.107 -6.573 -19.861 1.00 83.12 92 SER A CA 1
ATOM 695 C C . SER A 1 92 ? 10.178 -7.225 -18.476 1.00 83.12 92 SER A C 1
ATOM 697 O O . SER A 1 92 ? 9.139 -7.529 -17.885 1.00 83.12 92 SER A O 1
ATOM 699 N N . LEU A 1 93 ? 11.384 -7.360 -17.915 1.00 85.31 93 LEU A N 1
ATOM 700 C CA . LEU A 1 93 ? 11.594 -7.827 -16.546 1.00 85.31 93 LEU A CA 1
ATOM 701 C C . LEU A 1 93 ? 10.924 -6.893 -15.530 1.00 85.31 93 LEU A C 1
ATOM 703 O O . LEU A 1 93 ? 10.115 -7.357 -14.731 1.00 85.31 93 LEU A O 1
ATOM 707 N N . TRP A 1 94 ? 11.189 -5.585 -15.586 1.00 86.31 94 TRP A N 1
ATOM 708 C CA . TRP A 1 94 ? 10.610 -4.630 -14.633 1.00 86.31 94 TRP A CA 1
ATOM 709 C C . TRP A 1 94 ? 9.088 -4.539 -14.717 1.00 86.31 94 TRP A C 1
ATOM 711 O O . TRP A 1 94 ? 8.429 -4.465 -13.682 1.00 86.31 94 TRP A O 1
ATOM 721 N N . ARG A 1 95 ? 8.509 -4.627 -15.921 1.00 84.75 95 ARG A N 1
ATOM 722 C CA . ARG A 1 95 ? 7.051 -4.752 -16.088 1.00 84.75 95 ARG A CA 1
ATOM 723 C C . ARG A 1 95 ? 6.507 -6.010 -15.415 1.00 84.75 95 ARG A C 1
ATOM 725 O O . ARG A 1 95 ? 5.463 -5.945 -14.777 1.00 84.75 95 ARG A O 1
ATOM 732 N N . SER A 1 96 ? 7.216 -7.131 -15.528 1.00 87.75 96 SER A N 1
ATOM 733 C CA . SER A 1 96 ? 6.817 -8.392 -14.892 1.00 87.75 96 SER A CA 1
ATOM 734 C C . SER A 1 96 ? 6.911 -8.314 -13.364 1.00 87.75 96 SER A C 1
ATOM 736 O O . SER A 1 96 ? 6.004 -8.769 -12.676 1.00 87.75 96 SER A O 1
ATOM 738 N N . VAL A 1 97 ? 7.964 -7.684 -12.829 1.00 89.50 97 VAL A N 1
ATOM 739 C CA . VAL A 1 97 ? 8.123 -7.437 -11.384 1.00 89.50 97 VAL A CA 1
ATOM 740 C C . VAL A 1 97 ? 7.017 -6.520 -10.861 1.00 89.50 97 VAL A C 1
ATOM 742 O O . VAL A 1 97 ? 6.376 -6.852 -9.866 1.00 89.50 97 VAL A O 1
ATOM 745 N N . GLN A 1 98 ? 6.749 -5.405 -11.549 1.00 87.38 98 GLN A N 1
ATOM 746 C CA . GLN A 1 98 ? 5.648 -4.504 -11.203 1.00 87.38 98 GLN A CA 1
ATOM 747 C C . GLN A 1 98 ? 4.314 -5.252 -11.201 1.00 87.38 98 GLN A C 1
ATOM 749 O O . GLN A 1 98 ? 3.566 -5.153 -10.236 1.00 87.38 98 GLN A O 1
ATOM 754 N N . HIS A 1 99 ? 4.052 -6.057 -12.233 1.00 88.25 99 HIS A N 1
ATOM 755 C CA . HIS A 1 99 ? 2.826 -6.838 -12.321 1.00 88.25 99 HIS A CA 1
ATOM 756 C C . HIS A 1 99 ? 2.688 -7.845 -11.173 1.00 88.25 99 HIS A C 1
ATOM 758 O O . HIS A 1 99 ? 1.617 -7.951 -10.587 1.00 88.25 99 HIS A O 1
ATOM 764 N N . ALA A 1 100 ? 3.761 -8.556 -10.814 1.00 88.94 100 ALA A N 1
ATOM 765 C CA . ALA A 1 100 ? 3.736 -9.488 -9.688 1.00 88.94 100 ALA A CA 1
ATOM 766 C C . ALA A 1 100 ? 3.391 -8.778 -8.369 1.00 88.94 100 ALA A C 1
ATOM 768 O O . ALA A 1 100 ? 2.594 -9.284 -7.581 1.00 88.94 100 ALA A O 1
ATOM 769 N N . VAL A 1 101 ? 3.945 -7.585 -8.152 1.00 89.19 101 VAL A N 1
ATOM 770 C CA . VAL A 1 101 ? 3.641 -6.764 -6.976 1.00 89.19 101 VAL A CA 1
ATOM 771 C C . VAL A 1 101 ? 2.201 -6.259 -7.005 1.00 89.19 101 VAL A C 1
ATOM 773 O O . VAL A 1 101 ? 1.503 -6.382 -6.001 1.00 89.19 101 VAL A O 1
ATOM 776 N N . ASP A 1 102 ? 1.723 -5.768 -8.149 1.00 87.50 102 ASP A N 1
ATOM 777 C CA . ASP A 1 102 ? 0.334 -5.329 -8.312 1.00 87.50 102 ASP A CA 1
ATOM 778 C C . ASP A 1 102 ? -0.647 -6.465 -8.005 1.00 87.50 102 ASP A C 1
ATOM 780 O O . ASP A 1 102 ? -1.628 -6.252 -7.297 1.00 87.50 102 ASP A O 1
ATOM 784 N N . VAL A 1 103 ? -0.363 -7.683 -8.477 1.00 88.00 103 VAL A N 1
ATOM 785 C CA . VAL A 1 103 ? -1.185 -8.875 -8.214 1.00 88.00 103 VAL A CA 1
ATOM 786 C C . VAL A 1 103 ? -1.238 -9.196 -6.724 1.00 88.00 103 VAL A C 1
ATOM 788 O O . VAL A 1 103 ? -2.320 -9.451 -6.199 1.00 88.00 103 VAL A O 1
ATOM 791 N N . VAL A 1 104 ? -0.100 -9.151 -6.026 1.00 89.44 104 VAL A N 1
ATOM 792 C CA . VAL A 1 104 ? -0.069 -9.401 -4.578 1.00 89.44 104 VAL A CA 1
ATOM 793 C C . VAL A 1 104 ? -0.889 -8.355 -3.824 1.00 89.44 104 VAL A C 1
ATOM 795 O O . VAL A 1 104 ? -1.657 -8.713 -2.934 1.00 89.44 104 VAL A O 1
ATOM 798 N N . LEU A 1 105 ? -0.757 -7.075 -4.179 1.00 89.88 105 LEU A N 1
ATOM 799 C CA . LEU A 1 105 ? -1.392 -5.974 -3.452 1.00 89.88 105 LEU A CA 1
ATOM 800 C C . LEU A 1 105 ? -2.880 -5.778 -3.792 1.00 89.88 105 LEU A C 1
ATOM 802 O O . LEU A 1 105 ? -3.626 -5.271 -2.954 1.00 89.88 105 LEU A O 1
ATOM 806 N N . ALA A 1 106 ? -3.328 -6.157 -4.995 1.00 85.62 106 ALA A N 1
ATOM 807 C CA . ALA A 1 106 ? -4.688 -5.899 -5.485 1.00 85.62 106 ALA A CA 1
ATOM 808 C C . ALA A 1 106 ? -5.789 -6.547 -4.631 1.00 85.62 106 ALA A C 1
ATOM 810 O O . ALA A 1 106 ? -6.899 -6.022 -4.555 1.00 85.62 106 ALA A O 1
ATOM 811 N N . GLY A 1 107 ? -5.487 -7.676 -3.989 1.00 84.81 107 GLY A N 1
ATOM 812 C CA . GLY A 1 107 ? -6.436 -8.420 -3.163 1.00 84.81 107 GLY A CA 1
ATOM 813 C C . GLY A 1 107 ? -6.385 -8.102 -1.669 1.00 84.81 107 GLY A C 1
ATOM 814 O O . GLY A 1 107 ? -7.028 -8.815 -0.904 1.00 84.81 107 GLY A O 1
ATOM 815 N N . ILE A 1 108 ? -5.608 -7.099 -1.243 1.00 92.12 108 ILE A N 1
ATOM 816 C CA . ILE A 1 108 ? -5.375 -6.804 0.176 1.00 92.12 108 ILE A CA 1
ATOM 817 C C . ILE A 1 108 ? -6.002 -5.461 0.540 1.00 92.12 108 ILE A C 1
ATOM 819 O O . ILE A 1 108 ? -5.733 -4.431 -0.084 1.00 92.12 108 ILE A O 1
ATOM 823 N N . THR A 1 109 ? -6.811 -5.462 1.593 1.00 92.56 109 THR A N 1
ATOM 824 C CA . THR A 1 109 ? -7.409 -4.268 2.196 1.00 92.56 109 THR A CA 1
ATOM 825 C C . THR A 1 109 ? -6.787 -3.961 3.554 1.00 92.56 109 THR A C 1
ATOM 827 O O . THR A 1 109 ? -6.128 -4.808 4.160 1.00 92.56 109 THR A O 1
ATOM 830 N N . LEU A 1 110 ? -7.018 -2.756 4.081 1.00 89.88 110 LEU A N 1
ATOM 831 C CA . LEU A 1 110 ? -6.583 -2.418 5.438 1.00 89.88 110 LEU A CA 1
ATOM 832 C C . LEU A 1 110 ? -7.185 -3.356 6.487 1.00 89.88 110 LEU A C 1
ATOM 834 O O . LEU A 1 110 ? -6.504 -3.677 7.453 1.00 89.88 110 LEU A O 1
ATOM 838 N N . LYS A 1 111 ? -8.419 -3.842 6.291 1.00 89.88 111 LYS A N 1
ATOM 839 C CA . LYS A 1 111 ? -9.011 -4.843 7.188 1.00 89.88 111 LYS A CA 1
ATOM 840 C C . LYS A 1 111 ? -8.213 -6.138 7.227 1.00 89.88 111 LYS A C 1
ATOM 842 O O . LYS A 1 111 ? -8.077 -6.728 8.294 1.00 89.88 111 LYS A O 1
ATOM 847 N N . ASP A 1 112 ? -7.724 -6.600 6.083 1.00 91.88 112 ASP A N 1
ATOM 848 C CA . ASP A 1 112 ? -6.985 -7.860 6.017 1.00 91.88 112 ASP A CA 1
ATOM 849 C C . ASP A 1 112 ? -5.707 -7.777 6.854 1.00 91.88 112 ASP A C 1
ATOM 851 O O . ASP A 1 112 ? -5.355 -8.726 7.546 1.00 91.88 112 ASP A O 1
ATOM 855 N N . LEU A 1 113 ? -5.080 -6.602 6.882 1.00 90.56 113 LEU A N 1
ATOM 856 C CA . LEU A 1 113 ? -3.909 -6.312 7.703 1.00 90.56 113 LEU A CA 1
ATOM 857 C C . LEU A 1 113 ? -4.209 -6.138 9.206 1.00 90.56 113 LEU A C 1
ATOM 859 O O . LEU A 1 113 ? -3.275 -6.117 10.002 1.00 90.56 113 LEU A O 1
ATOM 863 N N . LEU A 1 114 ? -5.481 -6.036 9.616 1.00 88.31 114 LEU A N 1
ATOM 864 C CA . LEU A 1 114 ? -5.881 -6.063 11.034 1.00 88.31 114 LEU A CA 1
ATOM 865 C C . LEU A 1 114 ? -5.907 -7.486 11.616 1.00 88.31 114 LEU A C 1
ATOM 867 O O . LEU A 1 114 ? -6.080 -7.668 12.821 1.00 88.31 114 LEU A O 1
ATOM 871 N N . GLN A 1 115 ? -5.787 -8.506 10.764 1.00 88.69 115 GLN A N 1
ATOM 872 C CA . GLN A 1 115 ? -5.763 -9.906 11.175 1.00 88.69 115 GLN A CA 1
ATOM 873 C C . GLN A 1 115 ? -4.414 -10.277 11.811 1.00 88.69 115 GLN A C 1
ATOM 875 O O . GLN A 1 115 ? -3.426 -9.549 11.741 1.00 88.69 115 GLN A O 1
ATOM 880 N N . LYS A 1 116 ? -4.345 -11.474 12.404 1.00 88.94 116 LYS A N 1
ATOM 881 C CA . LYS A 1 116 ? -3.073 -12.044 12.870 1.00 88.94 116 LYS A CA 1
ATOM 882 C C . LYS A 1 116 ? -2.127 -12.261 11.690 1.00 88.94 116 LYS A C 1
ATOM 884 O O . LYS A 1 116 ? -2.565 -12.681 10.621 1.00 88.94 116 LYS A O 1
ATOM 889 N N . GLU A 1 117 ? -0.826 -12.113 11.929 1.00 89.44 117 GLU A N 1
ATOM 890 C CA . GLU A 1 117 ? 0.222 -12.330 10.921 1.00 89.44 117 GLU A CA 1
ATOM 891 C C . GLU A 1 117 ? 0.088 -13.689 10.207 1.00 89.44 117 GLU A C 1
ATOM 893 O O . GLU A 1 117 ? 0.235 -13.776 8.992 1.00 89.44 117 GLU A O 1
ATOM 898 N N . SER A 1 118 ? -0.295 -14.749 10.931 1.00 91.50 118 SER A N 1
ATOM 899 C CA . SER A 1 118 ? -0.543 -16.075 10.347 1.00 91.50 118 SER A CA 1
ATOM 900 C C . SER A 1 118 ? -1.655 -16.090 9.295 1.00 91.50 118 SER A C 1
ATOM 902 O O . SER A 1 118 ? -1.575 -16.854 8.335 1.00 91.50 118 SER A O 1
ATOM 904 N N . GLU A 1 119 ? -2.698 -15.276 9.468 1.00 91.88 119 GLU A N 1
ATOM 905 C CA . GLU A 1 119 ? -3.802 -15.155 8.512 1.00 91.88 119 GLU A CA 1
ATOM 906 C C . GLU A 1 119 ? -3.411 -14.266 7.331 1.00 91.88 119 GLU A C 1
ATOM 908 O O . GLU A 1 119 ? -3.689 -14.622 6.185 1.00 91.88 119 GLU A O 1
ATOM 913 N N . VAL A 1 120 ? -2.679 -13.177 7.590 1.00 90.69 120 VAL A N 1
ATOM 914 C CA . VAL A 1 120 ? -2.116 -12.318 6.536 1.00 90.69 120 VAL A CA 1
ATOM 915 C C . VAL A 1 120 ? -1.178 -13.123 5.632 1.00 90.69 120 VAL A C 1
ATOM 917 O O . VAL A 1 120 ? -1.313 -13.073 4.412 1.00 90.69 120 VAL A O 1
ATOM 920 N N . ASN A 1 121 ? -0.298 -13.952 6.200 1.00 91.12 121 ASN A N 1
ATOM 921 C CA . ASN A 1 121 ? 0.624 -14.800 5.439 1.00 91.12 121 ASN A CA 1
ATOM 922 C C . ASN A 1 121 ? -0.109 -15.783 4.515 1.00 91.12 121 ASN A C 1
ATOM 924 O O . ASN A 1 121 ? 0.293 -15.971 3.365 1.00 91.12 121 ASN A O 1
ATOM 928 N N . LYS A 1 122 ? -1.211 -16.386 4.982 1.00 89.94 122 LYS A N 1
ATOM 929 C CA . LYS A 1 122 ? -2.057 -17.247 4.139 1.00 89.94 122 LYS A CA 1
ATOM 930 C C . LYS A 1 122 ? -2.683 -16.451 2.999 1.00 89.94 122 LYS A C 1
ATOM 932 O O . LYS A 1 122 ? -2.673 -16.913 1.861 1.00 89.94 122 LYS A O 1
ATOM 937 N N . LEU A 1 123 ? -3.210 -15.264 3.295 1.00 88.88 123 LEU A N 1
ATOM 938 C CA . LEU A 1 123 ? -3.848 -14.397 2.309 1.00 88.88 123 LEU A CA 1
ATOM 939 C C . LEU A 1 123 ? -2.854 -13.965 1.224 1.00 88.88 123 LEU A C 1
ATOM 941 O O . LEU A 1 123 ? -3.130 -14.147 0.040 1.00 88.88 123 LEU A O 1
ATOM 945 N N . VAL A 1 124 ? -1.665 -13.499 1.612 1.00 89.00 124 VAL A N 1
ATOM 946 C CA . VAL A 1 124 ? -0.587 -13.119 0.684 1.00 89.00 124 VAL A CA 1
ATOM 947 C C . VAL A 1 124 ? -0.150 -14.310 -0.177 1.00 89.00 124 VAL A C 1
ATOM 949 O O . VAL A 1 124 ? -0.018 -14.173 -1.394 1.00 89.00 124 VAL A O 1
ATOM 952 N N . ALA A 1 125 ? 0.008 -15.501 0.411 1.00 86.81 125 ALA A N 1
ATOM 953 C CA . ALA A 1 125 ? 0.367 -16.709 -0.337 1.00 86.81 125 ALA A CA 1
ATOM 954 C C . ALA A 1 125 ? -0.697 -17.107 -1.383 1.00 86.81 125 ALA A C 1
ATOM 956 O O . ALA A 1 125 ? -0.365 -17.586 -2.473 1.00 86.81 125 ALA A O 1
ATOM 957 N N . LEU A 1 126 ? -1.982 -16.886 -1.089 1.00 84.44 126 LEU A N 1
ATOM 958 C CA . LEU A 1 126 ? -3.073 -17.122 -2.040 1.00 84.44 126 LEU A CA 1
ATOM 959 C C . LEU A 1 126 ? -3.048 -16.126 -3.210 1.00 84.44 126 LEU A C 1
ATOM 961 O O . LEU A 1 126 ? -3.274 -16.537 -4.351 1.00 84.44 126 LEU A O 1
ATOM 965 N N . GLN A 1 127 ? -2.730 -14.853 -2.950 1.00 80.12 127 GLN A N 1
ATOM 966 C CA . GLN A 1 127 ? -2.601 -13.824 -3.992 1.00 80.12 127 GLN A CA 1
ATOM 967 C C . GLN A 1 127 ? -1.391 -14.091 -4.902 1.00 80.12 127 GLN A C 1
ATOM 969 O O . GLN A 1 127 ? -1.517 -14.082 -6.126 1.00 80.12 127 GLN A O 1
ATOM 974 N N . ALA A 1 128 ? -0.237 -14.440 -4.322 1.00 76.31 128 ALA A N 1
ATOM 975 C CA . ALA A 1 128 ? 0.998 -14.709 -5.066 1.00 76.31 128 ALA A CA 1
ATOM 976 C C . ALA A 1 128 ? 0.919 -15.944 -5.986 1.00 76.31 128 ALA A C 1
ATOM 978 O O . ALA A 1 128 ? 1.642 -16.033 -6.975 1.00 76.31 128 ALA A O 1
ATOM 979 N N . THR A 1 129 ? 0.039 -16.903 -5.684 1.00 72.56 129 THR A N 1
ATOM 980 C CA . THR A 1 129 ? -0.136 -18.129 -6.485 1.00 72.56 129 THR A CA 1
ATOM 981 C C . THR A 1 129 ? -1.188 -17.999 -7.593 1.00 72.56 129 THR A C 1
ATOM 983 O O . THR A 1 129 ? -1.477 -18.986 -8.272 1.00 72.56 129 THR A O 1
ATOM 986 N N . GLY A 1 130 ? -1.775 -16.809 -7.794 1.00 61.66 130 GLY A N 1
ATOM 987 C CA . GLY A 1 130 ? -2.784 -16.561 -8.834 1.00 61.66 130 GLY A CA 1
ATOM 988 C C . GLY A 1 130 ? -4.081 -17.360 -8.647 1.00 61.66 130 GLY A C 1
ATOM 989 O O . GLY A 1 130 ? -4.850 -17.531 -9.593 1.00 61.66 130 GLY A O 1
ATOM 990 N N . LYS A 1 131 ? -4.328 -17.895 -7.442 1.00 52.69 131 LYS A N 1
ATOM 991 C CA . LYS A 1 131 ? -5.483 -18.761 -7.146 1.00 52.69 131 LYS A CA 1
ATOM 992 C C . LYS A 1 131 ? -6.730 -18.006 -6.684 1.00 52.69 131 LYS A C 1
ATOM 994 O O . LYS A 1 131 ? -7.750 -18.644 -6.425 1.00 52.69 131 LYS A O 1
ATOM 999 N N . PHE A 1 132 ? -6.695 -16.676 -6.638 1.00 41.88 132 PHE A N 1
ATOM 1000 C CA . PHE A 1 132 ? -7.892 -15.865 -6.432 1.00 41.88 132 PHE A CA 1
ATOM 1001 C C . PHE A 1 132 ? -8.646 -15.733 -7.767 1.00 41.88 132 PHE A C 1
ATOM 1003 O O . PHE A 1 132 ? -8.273 -14.973 -8.656 1.00 41.88 132 PHE A O 1
ATOM 1010 N N . LYS A 1 133 ? -9.651 -16.589 -7.959 1.00 43.38 133 LYS A N 1
ATOM 1011 C CA . LYS A 1 133 ? -10.372 -16.785 -9.221 1.00 43.38 133 LYS A CA 1
ATOM 1012 C C . LYS A 1 133 ? -11.699 -16.013 -9.200 1.00 43.38 133 LYS A C 1
ATOM 1014 O O . LYS A 1 133 ? -12.520 -16.338 -8.353 1.00 43.38 133 LYS A O 1
ATOM 1019 N N . ARG A 1 134 ? -11.908 -15.183 -10.236 1.00 40.31 134 ARG A N 1
ATOM 1020 C CA . ARG A 1 134 ? -13.187 -14.635 -10.756 1.00 40.31 134 ARG A CA 1
ATOM 1021 C C . ARG A 1 134 ? -13.966 -13.640 -9.899 1.00 40.31 134 ARG A C 1
ATOM 1023 O O . ARG A 1 134 ? -14.225 -13.921 -8.716 1.00 40.31 134 ARG A O 1
#

Sequence (134 aa):
MKLSAQEEYGLRCLLRVASAERSESVTIPAIAEAEGLSIPYVGKLLSRPPEKIGVAEVLAFLGGRLFEPGFCDEFVGLERICTHSIDCSVRSLWRSVQHAVDVVLAGITLKDLLQKESEVNKLVALQATGKFKR

pLDDT: mean 76.46, std 12.63, range [40.31, 92.56]

Secondary structure (DSSP, 8-state):
----HHHHHHHHHHHHHHT--SS----HHHHHHHHT--HHHHHHHHTS-GGG-BHHHHHHHHH--SS-TTHHHH---SSTTTTT-TT-HHHHHHHHHHHHHHHHHHT-BTTGGGS-HHHHHHHHHHHHTT----

Foldseek 3Di:
DPPDPLLVQLLVVLLVLLVDPDDDDDDLVNSCVSNVHDSVVSVVSSVDHQVPAFSCVSCCVRPNFPDDDCPLVVDPDPDPCSNDDPDDPVVVVVVVVRVLVCQLRVQDTSVQVNDPPVSVVVSSVCSNVVVPDD

Radius of gyration: 18.11 Å; chains: 1; bounding box: 41×36×53 Å